Protein AF-E2NA73-F1 (afdb_monomer_lite)

pLDDT: mean 95.64, std 3.66, range [75.81, 98.25]

Radius of gyration: 11.98 Å; chains: 1; bounding box: 25×30×26 Å

Structure (mmCIF, N/CA/C/O backbone):
data_AF-E2NA73-F1
#
_entry.id   AF-E2NA73-F1
#
loop_
_atom_site.group_PDB
_atom_site.id
_atom_site.type_symbol
_atom_site.label_atom_id
_atom_site.label_alt_id
_atom_site.label_comp_id
_atom_site.label_asym_id
_atom_site.label_entity_id
_atom_site.label_seq_id
_atom_site.pdbx_PDB_ins_code
_atom_site.Cartn_x
_atom_site.Cartn_y
_atom_site.Cartn_z
_atom_site.occupancy
_atom_site.B_iso_or_equiv
_atom_site.auth_seq_id
_atom_site.auth_comp_id
_atom_site.auth_asym_id
_atom_site.auth_atom_id
_atom_site.pdbx_PDB_model_num
ATOM 1 N N . PRO A 1 1 ? -10.401 16.977 -1.064 1.00 75.81 1 PRO A N 1
ATOM 2 C CA . PRO A 1 1 ? -10.994 15.621 -1.168 1.00 75.81 1 P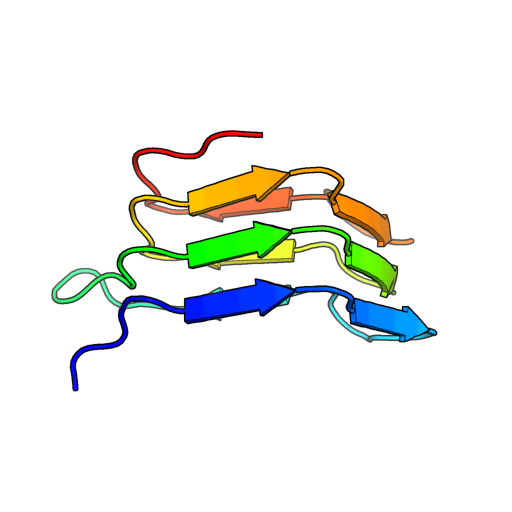RO A CA 1
ATOM 3 C C . PRO A 1 1 ? -10.390 14.765 -0.060 1.00 75.81 1 PRO A C 1
ATOM 5 O O . PRO A 1 1 ? -9.176 14.793 0.083 1.00 75.81 1 PRO A O 1
ATOM 8 N N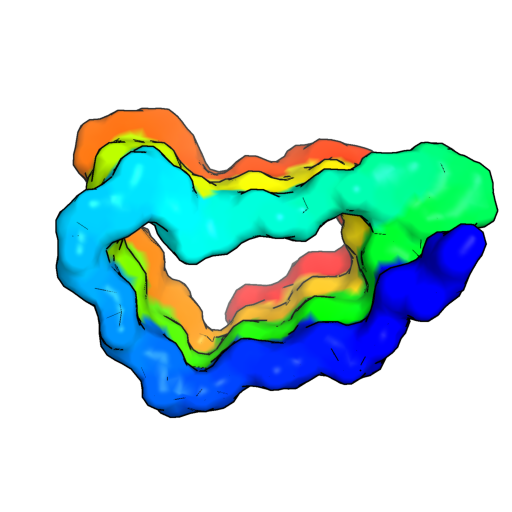 . CYS A 1 2 ? -11.207 14.089 0.743 1.00 86.88 2 CYS A N 1
ATOM 9 C CA . CYS A 1 2 ? -10.723 13.292 1.870 1.00 86.88 2 CYS A CA 1
ATOM 10 C C . CYS A 1 2 ? -10.670 11.815 1.462 1.00 86.88 2 CYS A C 1
ATOM 12 O O . CYS A 1 2 ? -11.716 11.225 1.190 1.00 86.88 2 CYS A O 1
ATOM 14 N N . PHE A 1 3 ? -9.463 11.245 1.396 1.00 93.25 3 PHE A N 1
ATOM 15 C CA . PHE A 1 3 ? -9.244 9.821 1.136 1.00 93.25 3 PHE A CA 1
ATOM 16 C C . PHE A 1 3 ? -9.042 9.096 2.462 1.00 93.25 3 PHE A C 1
ATOM 18 O O . PHE A 1 3 ? -8.084 9.377 3.180 1.00 93.25 3 PHE A O 1
ATOM 25 N N . ARG A 1 4 ? -9.958 8.187 2.793 1.00 95.44 4 ARG A N 1
ATOM 26 C CA . ARG A 1 4 ? -9.911 7.421 4.037 1.00 95.44 4 ARG A CA 1
ATOM 27 C C . ARG A 1 4 ? -10.660 6.098 3.937 1.00 95.44 4 ARG A C 1
ATOM 29 O O . ARG A 1 4 ? -11.502 5.959 3.049 1.00 95.44 4 ARG A O 1
ATOM 36 N N . ASN A 1 5 ? -10.401 5.189 4.874 1.00 96.38 5 ASN A N 1
ATOM 37 C CA . ASN A 1 5 ? -11.046 3.876 4.992 1.00 96.38 5 ASN A CA 1
ATOM 38 C C . ASN A 1 5 ? -10.920 3.051 3.704 1.00 96.38 5 ASN A C 1
ATOM 40 O O . ASN A 1 5 ? -11.911 2.617 3.112 1.00 96.38 5 ASN A O 1
ATOM 44 N N . ILE A 1 6 ? -9.684 2.871 3.241 1.00 97.06 6 ILE A N 1
ATOM 45 C CA . ILE A 1 6 ? -9.378 2.094 2.043 1.00 97.06 6 ILE A CA 1
ATOM 46 C C . ILE A 1 6 ? -9.055 0.666 2.470 1.00 97.06 6 ILE A C 1
ATOM 48 O O . ILE A 1 6 ? -8.035 0.421 3.108 1.00 97.06 6 ILE A O 1
ATOM 52 N N . HIS A 1 7 ? -9.912 -0.279 2.086 1.00 97.50 7 HIS A N 1
ATOM 53 C CA . HIS A 1 7 ? -9.730 -1.698 2.376 1.00 97.50 7 HIS A CA 1
ATOM 54 C C . HIS A 1 7 ? -9.440 -2.461 1.086 1.00 97.50 7 HIS A C 1
ATOM 56 O O . HIS A 1 7 ? -10.267 -2.482 0.174 1.00 97.50 7 HIS A O 1
ATOM 62 N N . VAL A 1 8 ? -8.284 -3.115 1.028 1.00 97.00 8 VAL A N 1
ATOM 63 C CA . VAL A 1 8 ? -7.909 -4.016 -0.063 1.00 97.00 8 VAL A CA 1
ATOM 64 C C . VAL A 1 8 ? -7.741 -5.404 0.529 1.00 97.00 8 VAL A C 1
ATOM 66 O O . VAL A 1 8 ? -6.908 -5.602 1.411 1.00 97.00 8 VAL A O 1
ATOM 69 N N . LYS A 1 9 ? -8.562 -6.350 0.068 1.00 97.69 9 LYS A N 1
ATOM 70 C CA . LYS A 1 9 ? -8.572 -7.721 0.582 1.00 97.69 9 LYS A CA 1
ATOM 71 C C . LYS A 1 9 ? -8.579 -8.743 -0.543 1.00 97.69 9 LYS A C 1
ATOM 73 O O . LYS A 1 9 ? -9.173 -8.472 -1.587 1.00 97.69 9 LYS A O 1
ATOM 78 N N . ASN A 1 10 ? -7.982 -9.910 -0.305 1.00 97.56 10 ASN A N 1
ATOM 79 C CA . ASN A 1 10 ? -7.972 -11.054 -1.225 1.00 97.56 10 ASN A CA 1
ATOM 80 C C . ASN A 1 10 ? -7.474 -10.676 -2.628 1.00 97.56 10 ASN A C 1
ATOM 82 O O . ASN A 1 10 ? -8.128 -10.948 -3.639 1.00 97.56 10 ASN A O 1
ATOM 86 N N . LEU A 1 11 ? -6.324 -10.005 -2.687 1.00 96.88 11 LEU A N 1
ATOM 87 C CA . LEU A 1 11 ? -5.752 -9.508 -3.934 1.00 96.88 11 LEU A CA 1
ATOM 88 C C . LEU A 1 11 ? -4.559 -10.363 -4.354 1.00 96.88 11 LEU A C 1
ATOM 90 O O . LEU A 1 11 ? -3.585 -10.471 -3.615 1.00 96.88 11 LEU A O 1
ATOM 94 N N . VAL A 1 12 ? -4.596 -10.872 -5.586 1.00 97.50 12 VAL A N 1
ATOM 95 C CA . VAL A 1 12 ? -3.425 -11.451 -6.254 1.00 97.50 12 VAL A CA 1
ATOM 96 C C . VAL A 1 12 ? -3.081 -10.604 -7.473 1.00 97.50 12 VAL A C 1
ATOM 98 O O . VAL A 1 12 ? -3.936 -10.359 -8.323 1.00 97.50 12 VAL A O 1
ATOM 101 N N . CYS A 1 13 ? -1.832 -10.153 -7.575 1.00 96.38 13 CYS A N 1
ATOM 102 C CA . CYS A 1 13 ? -1.352 -9.381 -8.718 1.00 96.38 13 CYS A CA 1
ATOM 103 C C . CYS A 1 13 ? -0.009 -9.916 -9.223 1.00 96.38 13 CYS A C 1
ATOM 105 O O . CYS A 1 13 ? 0.933 -10.100 -8.451 1.00 96.38 13 CYS A O 1
ATOM 107 N N . ALA A 1 14 ? 0.097 -10.134 -10.535 1.00 96.94 14 ALA A N 1
ATOM 108 C CA . ALA A 1 14 ? 1.315 -10.628 -11.162 1.00 96.94 14 ALA A CA 1
ATOM 109 C C . ALA A 1 14 ? 1.890 -9.628 -12.171 1.00 96.94 14 ALA A C 1
ATOM 111 O O . ALA A 1 14 ? 1.187 -9.178 -13.073 1.00 96.94 14 ALA A O 1
ATOM 112 N N . GLY A 1 15 ? 3.180 -9.306 -12.037 1.00 92.81 15 GLY A N 1
ATOM 113 C CA . GLY A 1 15 ? 3.907 -8.471 -12.998 1.00 92.81 15 GLY A CA 1
ATOM 114 C C . GLY A 1 15 ? 3.630 -6.967 -12.897 1.00 92.81 15 GLY A C 1
ATOM 115 O O . GLY A 1 15 ? 3.765 -6.250 -13.891 1.00 92.81 15 GLY A O 1
ATOM 116 N N . ALA A 1 16 ? 3.259 -6.457 -11.720 1.00 96.31 16 ALA A N 1
ATOM 117 C CA . ALA A 1 16 ? 3.040 -5.025 -11.535 1.00 96.31 16 ALA A CA 1
ATOM 118 C C . ALA A 1 16 ? 4.355 -4.232 -11.646 1.00 96.31 16 ALA A C 1
ATOM 120 O O . ALA A 1 16 ? 5.416 -4.660 -11.194 1.00 96.31 16 ALA A O 1
ATOM 121 N N . ARG A 1 17 ? 4.314 -3.007 -12.181 1.00 96.81 17 ARG A N 1
ATOM 122 C CA . ARG A 1 17 ? 5.496 -2.127 -12.114 1.00 96.81 17 ARG A CA 1
ATOM 123 C C . ARG A 1 17 ? 5.811 -1.723 -10.667 1.00 96.81 17 ARG A C 1
ATOM 125 O O . ARG A 1 17 ? 6.976 -1.678 -10.292 1.00 96.81 17 ARG A O 1
ATOM 132 N N . ARG A 1 18 ? 4.791 -1.438 -9.860 1.00 96.81 18 ARG A N 1
ATOM 133 C CA . ARG A 1 18 ? 4.891 -1.082 -8.438 1.00 96.81 18 ARG A CA 1
ATOM 134 C C . ARG A 1 18 ? 3.774 -1.797 -7.694 1.00 96.81 18 ARG A C 1
ATOM 136 O O . ARG A 1 18 ? 2.665 -1.833 -8.221 1.00 96.81 18 ARG A O 1
ATOM 143 N N . ALA A 1 19 ? 4.066 -2.369 -6.529 1.00 97.12 19 ALA A N 1
ATOM 144 C CA . ALA A 1 19 ? 3.093 -3.190 -5.815 1.00 97.12 19 ALA A CA 1
ATOM 145 C C . ALA A 1 19 ? 1.893 -2.366 -5.335 1.00 97.12 19 ALA A C 1
ATOM 147 O O . ALA A 1 19 ? 0.755 -2.687 -5.658 1.00 97.12 19 ALA A O 1
ATOM 148 N N . LEU A 1 20 ? 2.157 -1.284 -4.600 1.00 96.31 20 LEU A N 1
ATOM 149 C CA . LEU A 1 20 ? 1.147 -0.367 -4.072 1.00 96.31 20 LEU A CA 1
ATOM 150 C C . LEU A 1 20 ? 1.705 1.056 -4.077 1.00 96.31 20 LEU A C 1
ATOM 152 O O . LEU A 1 20 ? 2.908 1.255 -3.899 1.00 96.31 20 LEU A O 1
ATOM 156 N N . PHE A 1 21 ? 0.841 2.046 -4.285 1.00 96.69 21 PHE A N 1
ATOM 157 C CA . PHE A 1 21 ? 1.230 3.451 -4.216 1.00 96.69 21 PHE A CA 1
ATOM 158 C C . PHE A 1 21 ? 0.115 4.296 -3.614 1.00 96.69 21 PHE A C 1
ATOM 160 O O . PHE A 1 21 ? -0.882 4.580 -4.275 1.00 96.69 21 PHE A O 1
ATOM 167 N N . PHE A 1 22 ? 0.315 4.708 -2.367 1.00 96.25 22 PHE A N 1
ATOM 168 C CA . PHE A 1 22 ? -0.561 5.623 -1.652 1.00 96.25 22 PHE A CA 1
ATOM 169 C C . PHE A 1 22 ? 0.175 6.941 -1.460 1.00 96.25 22 PHE A C 1
ATOM 171 O O . PHE A 1 22 ? 1.221 6.988 -0.817 1.00 96.25 22 PHE A O 1
ATOM 178 N N . ASN A 1 23 ? -0.356 8.006 -2.050 1.00 95.38 23 ASN A N 1
ATOM 179 C CA . ASN A 1 23 ? 0.277 9.317 -2.044 1.00 95.38 23 ASN A CA 1
ATOM 180 C C . ASN A 1 23 ? -0.721 10.377 -1.580 1.00 95.38 23 ASN A C 1
ATOM 182 O O . ASN A 1 23 ? -1.508 10.887 -2.379 1.00 95.38 23 ASN A O 1
ATOM 186 N N . GLY A 1 24 ? -0.711 10.651 -0.278 1.00 94.56 24 GLY A N 1
ATOM 187 C CA . GLY A 1 24 ? -1.452 11.749 0.327 1.00 94.56 24 GLY A CA 1
ATOM 188 C C . GLY A 1 24 ? -0.717 13.082 0.210 1.00 94.56 24 GLY A C 1
ATOM 189 O O . GLY A 1 24 ? 0.290 13.210 -0.487 1.00 94.56 24 GLY A O 1
ATOM 190 N N . ILE A 1 25 ? -1.216 14.075 0.942 1.00 95.12 25 ILE A N 1
ATOM 191 C CA . ILE A 1 25 ? -0.606 15.404 1.067 1.00 95.12 25 ILE A CA 1
ATOM 192 C C . ILE A 1 25 ? -0.448 15.778 2.549 1.00 95.12 25 ILE A C 1
ATOM 194 O O . ILE A 1 25 ? -1.207 15.257 3.372 1.00 95.12 25 ILE A O 1
ATOM 198 N N . PRO A 1 26 ? 0.491 16.675 2.910 1.00 93.38 26 PRO A N 1
ATOM 199 C CA . PRO A 1 26 ? 0.716 17.080 4.300 1.00 93.38 26 PRO A CA 1
ATOM 200 C C . PRO A 1 26 ? -0.549 17.561 5.021 1.00 93.38 26 PRO A C 1
ATOM 202 O O . PRO A 1 26 ? -0.762 17.235 6.186 1.00 93.38 26 PRO A O 1
ATOM 205 N N . GLU A 1 27 ? -1.398 18.325 4.329 1.00 93.19 27 GLU A N 1
ATOM 206 C CA . GLU A 1 27 ? -2.601 18.949 4.887 1.00 93.19 27 GLU A CA 1
ATOM 207 C C . GLU A 1 27 ? -3.747 17.952 5.093 1.00 93.19 27 GLU A C 1
ATOM 209 O O . GLU A 1 27 ? -4.646 18.185 5.901 1.00 93.19 27 GLU A O 1
ATOM 214 N N . MET A 1 28 ? -3.747 16.854 4.338 1.00 93.56 28 MET A N 1
ATOM 215 C CA . MET A 1 28 ? -4.808 15.851 4.346 1.00 93.56 28 MET A CA 1
ATOM 216 C C . MET A 1 28 ? -4.220 14.477 3.997 1.00 93.56 28 MET A C 1
ATOM 218 O O . MET A 1 28 ? -4.366 14.007 2.862 1.00 93.56 28 MET A O 1
ATOM 222 N N . PRO A 1 29 ? -3.515 13.848 4.953 1.00 95.25 29 PRO A N 1
ATOM 223 C CA . PRO A 1 29 ? -2.946 12.528 4.751 1.00 95.25 29 PRO A CA 1
ATOM 224 C C . PRO A 1 29 ? -4.051 11.486 4.564 1.00 95.25 29 PRO A C 1
ATOM 226 O O . PRO A 1 29 ? -5.170 11.650 5.055 1.00 95.25 29 PRO A O 1
ATOM 229 N N . ILE A 1 30 ? -3.729 10.411 3.845 1.00 96.88 30 ILE A N 1
ATOM 230 C CA . ILE A 1 30 ? -4.645 9.281 3.661 1.00 96.88 30 ILE A CA 1
ATOM 231 C C . ILE A 1 30 ? -4.788 8.572 5.004 1.00 96.88 30 ILE A C 1
ATOM 233 O O . ILE A 1 30 ? -3.778 8.231 5.608 1.00 96.88 30 ILE A O 1
ATOM 237 N N . ASP A 1 31 ? -6.012 8.342 5.467 1.00 97.12 31 ASP A N 1
ATOM 238 C CA . ASP A 1 31 ? -6.256 7.789 6.805 1.00 97.12 31 ASP A CA 1
ATOM 239 C C . ASP A 1 31 ? -7.009 6.454 6.756 1.00 97.12 31 ASP A C 1
ATOM 241 O O . ASP A 1 31 ? -8.069 6.353 6.141 1.00 97.12 31 ASP A O 1
ATOM 245 N N . GLY A 1 32 ? -6.482 5.422 7.408 1.00 96.81 32 GLY A N 1
ATOM 246 C CA . GLY A 1 32 ? -7.134 4.117 7.496 1.00 96.81 32 GLY A CA 1
ATOM 247 C C . GLY A 1 32 ? -6.954 3.299 6.220 1.00 96.81 32 GLY A C 1
ATOM 248 O O . GLY A 1 32 ? -7.894 3.130 5.441 1.00 96.81 32 GLY A O 1
ATOM 249 N N . ILE A 1 33 ? -5.740 2.791 6.006 1.00 97.62 33 ILE A N 1
ATOM 250 C CA . ILE A 1 33 ? -5.427 1.845 4.929 1.00 97.62 33 ILE A CA 1
ATOM 251 C C . ILE A 1 33 ? -5.350 0.450 5.542 1.00 97.62 33 ILE A C 1
ATOM 253 O O . ILE A 1 33 ? -4.542 0.215 6.433 1.00 97.62 33 ILE A O 1
ATOM 257 N N . VAL A 1 34 ? -6.163 -0.484 5.057 1.00 97.94 34 VAL A N 1
ATOM 258 C CA . VAL A 1 34 ? -6.193 -1.864 5.552 1.00 97.94 34 VAL A CA 1
ATOM 259 C C . VAL A 1 34 ? -5.935 -2.822 4.401 1.00 97.94 34 VAL A C 1
ATOM 261 O O . VAL A 1 34 ? -6.691 -2.859 3.426 1.00 97.94 34 VAL A O 1
ATOM 264 N N . LEU A 1 35 ? -4.863 -3.595 4.526 1.00 97.69 35 LEU A N 1
ATOM 265 C CA . LEU A 1 35 ? -4.390 -4.554 3.539 1.00 97.69 35 LEU A CA 1
ATOM 266 C C . LEU A 1 35 ? -4.431 -5.953 4.151 1.00 97.69 35 LEU A C 1
ATOM 268 O O . LEU A 1 35 ? -3.682 -6.238 5.082 1.00 97.69 35 LEU A O 1
ATOM 272 N N . GLU A 1 36 ? -5.291 -6.825 3.631 1.00 98.25 36 GLU A N 1
ATOM 273 C CA . GLU A 1 36 ? -5.456 -8.184 4.161 1.00 98.25 36 GLU A CA 1
ATOM 274 C C . GLU A 1 36 ? -5.380 -9.229 3.051 1.00 98.25 36 GLU A C 1
ATOM 276 O O . GLU A 1 36 ? -6.019 -9.081 2.011 1.00 98.25 36 GLU A O 1
ATOM 281 N N . ASP A 1 37 ? -4.619 -10.299 3.276 1.00 98.12 37 ASP A N 1
ATOM 282 C CA . ASP A 1 37 ? -4.541 -11.447 2.363 1.00 98.12 37 ASP A CA 1
ATOM 283 C C . ASP A 1 37 ? -4.178 -11.022 0.927 1.00 98.12 37 ASP A C 1
ATOM 285 O O . ASP A 1 37 ? -4.946 -11.169 -0.030 1.00 98.12 37 ASP A O 1
ATOM 289 N N . ILE A 1 38 ? -2.985 -10.438 0.793 1.00 97.81 38 ILE A N 1
ATOM 290 C CA . ILE A 1 38 ? -2.482 -9.871 -0.461 1.00 97.81 38 ILE A CA 1
ATOM 291 C C . ILE A 1 38 ? -1.226 -10.621 -0.911 1.00 97.81 38 ILE A C 1
ATOM 293 O O . ILE A 1 38 ? -0.301 -10.812 -0.123 1.00 97.81 38 ILE A O 1
ATOM 297 N N . ASP A 1 39 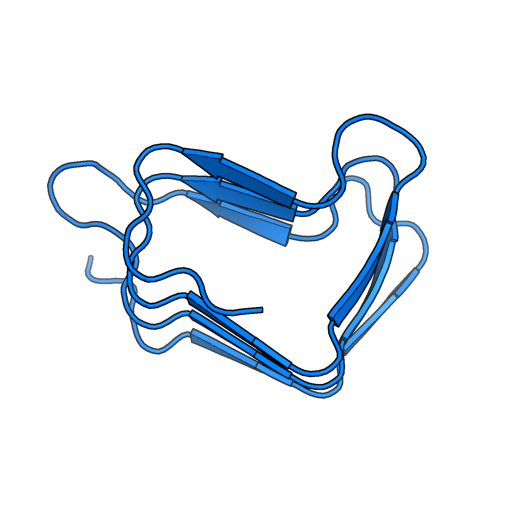? -1.158 -10.976 -2.195 1.00 97.88 39 ASP A N 1
ATOM 298 C CA . ASP A 1 39 ? 0.024 -11.557 -2.837 1.00 97.88 39 ASP A CA 1
ATOM 299 C C . ASP A 1 39 ? 0.355 -10.826 -4.151 1.00 97.88 39 ASP A C 1
ATOM 301 O O . ASP A 1 39 ? -0.434 -10.806 -5.097 1.00 97.88 39 ASP A O 1
ATOM 305 N N . ILE A 1 40 ? 1.516 -10.170 -4.212 1.00 98.00 40 ILE A N 1
ATOM 306 C CA . ILE A 1 40 ? 1.918 -9.343 -5.355 1.00 98.00 40 ILE A CA 1
ATOM 307 C C . ILE A 1 40 ? 3.332 -9.704 -5.808 1.00 98.00 40 ILE A C 1
ATOM 309 O O . ILE A 1 40 ? 4.264 -9.741 -5.004 1.00 98.00 40 ILE A O 1
ATOM 313 N N . THR A 1 41 ? 3.518 -9.877 -7.118 1.00 98.00 41 THR A N 1
ATOM 314 C CA . THR A 1 41 ? 4.841 -9.830 -7.762 1.00 98.00 41 THR A CA 1
ATOM 315 C C . THR A 1 41 ? 4.988 -8.538 -8.556 1.00 98.00 41 THR A C 1
ATOM 317 O O . THR A 1 41 ? 4.110 -8.172 -9.347 1.00 98.00 41 THR A O 1
ATOM 320 N N . SER A 1 42 ? 6.087 -7.817 -8.339 1.00 98.06 42 SER A N 1
ATOM 321 C CA . SER A 1 42 ? 6.283 -6.493 -8.931 1.00 98.06 42 SER A CA 1
ATOM 322 C C . SER A 1 42 ? 7.747 -6.159 -9.213 1.00 98.06 42 SER A C 1
ATOM 324 O O . SER A 1 42 ? 8.654 -6.871 -8.793 1.00 98.06 42 SER A O 1
ATOM 326 N N . LYS A 1 43 ? 8.001 -5.053 -9.924 1.00 97.94 43 LYS A N 1
ATOM 327 C CA . LYS A 1 43 ? 9.359 -4.488 -9.999 1.00 97.94 43 LYS A CA 1
ATOM 328 C C . LYS A 1 43 ? 9.709 -3.719 -8.729 1.00 97.94 43 LYS A C 1
ATOM 330 O O . LYS A 1 43 ? 10.702 -4.030 -8.093 1.00 97.94 43 LYS A O 1
ATOM 335 N N . LEU A 1 44 ? 8.864 -2.764 -8.339 1.00 97.75 44 LEU A N 1
ATOM 336 C CA . LEU A 1 44 ? 9.028 -1.940 -7.135 1.00 97.75 44 LEU A CA 1
ATOM 337 C C . LEU A 1 44 ? 8.086 -2.392 -6.012 1.00 97.75 44 LEU A C 1
ATOM 339 O O . LEU A 1 44 ? 6.983 -2.877 -6.291 1.00 97.75 44 LEU A O 1
ATOM 343 N N . GLY A 1 45 ? 8.497 -2.192 -4.759 1.00 96.81 45 GLY A N 1
ATOM 344 C CA . GLY A 1 45 ? 7.692 -2.480 -3.569 1.00 96.81 45 GLY A CA 1
ATOM 345 C C . GLY A 1 45 ? 6.462 -1.580 -3.392 1.00 96.81 45 GLY A C 1
ATOM 346 O O . GLY A 1 45 ? 6.027 -0.879 -4.313 1.00 96.81 45 GLY A O 1
ATOM 347 N N . ALA A 1 46 ? 5.870 -1.639 -2.202 1.00 96.56 46 ALA A N 1
ATOM 348 C CA . ALA A 1 46 ? 4.800 -0.747 -1.773 1.00 96.56 46 ALA A CA 1
ATOM 349 C C . ALA A 1 46 ? 5.368 0.581 -1.276 1.00 96.56 46 ALA A C 1
ATOM 351 O O . ALA A 1 46 ? 6.392 0.621 -0.600 1.00 96.56 46 ALA A O 1
ATOM 352 N N . GLU A 1 47 ? 4.676 1.669 -1.588 1.00 97.06 47 GLU A N 1
ATOM 353 C CA . GLU A 1 47 ? 5.080 3.005 -1.181 1.00 97.06 47 GLU A CA 1
ATOM 354 C C . GLU A 1 47 ? 3.895 3.776 -0.599 1.00 97.06 47 GLU A C 1
ATOM 356 O O . GLU A 1 47 ? 2.852 3.916 -1.245 1.00 97.06 47 GLU A O 1
ATOM 361 N N . PHE A 1 48 ? 4.088 4.279 0.619 1.00 97.19 48 PHE A N 1
ATOM 362 C CA . PHE A 1 48 ? 3.124 5.075 1.367 1.00 97.19 48 PHE A CA 1
ATOM 363 C C . PHE A 1 48 ? 3.732 6.438 1.677 1.00 97.19 48 PHE A C 1
ATOM 365 O O . PHE A 1 48 ? 4.822 6.535 2.243 1.00 97.19 48 PHE A O 1
ATOM 372 N N . ILE A 1 49 ? 3.031 7.498 1.291 1.00 97.38 49 ILE A N 1
ATOM 373 C CA . ILE A 1 49 ? 3.456 8.882 1.479 1.00 97.38 49 ILE A CA 1
ATOM 374 C C . ILE A 1 49 ? 2.286 9.650 2.088 1.00 97.38 49 ILE A C 1
ATOM 376 O O . ILE A 1 49 ? 1.166 9.540 1.586 1.00 97.38 49 ILE A O 1
ATOM 380 N N . TYR A 1 50 ? 2.527 10.402 3.169 1.00 97.31 50 TYR A N 1
ATOM 381 C CA . TYR A 1 50 ? 1.497 11.153 3.907 1.00 97.31 50 TYR A CA 1
ATOM 382 C C . TYR A 1 50 ? 0.265 10.286 4.191 1.00 97.31 50 TYR A C 1
ATOM 384 O O . TYR A 1 50 ? -0.820 10.500 3.648 1.00 97.31 50 TYR A O 1
ATOM 392 N N . SER A 1 51 ? 0.463 9.243 4.993 1.00 97.06 51 SER A N 1
ATOM 393 C CA . SER A 1 51 ? -0.560 8.234 5.285 1.00 97.06 51 SER A CA 1
ATOM 394 C C . SER A 1 51 ? -0.562 7.891 6.773 1.00 97.06 51 SER A C 1
ATOM 396 O O . SER A 1 51 ? 0.500 7.830 7.387 1.00 97.06 51 SER A O 1
ATOM 398 N N . LYS A 1 52 ? -1.734 7.675 7.362 1.00 96.44 52 LYS A N 1
ATOM 399 C CA . LYS A 1 52 ? -1.912 7.348 8.777 1.00 96.44 52 LYS A CA 1
ATOM 400 C C . LYS A 1 52 ? -2.766 6.096 8.933 1.00 96.44 52 LYS A C 1
ATOM 402 O O . LYS A 1 52 ? -3.622 5.836 8.088 1.00 96.44 52 LYS A O 1
ATOM 407 N N . ASN A 1 53 ? -2.546 5.362 10.022 1.00 97.25 53 ASN A N 1
ATOM 408 C CA . ASN A 1 53 ? -3.314 4.169 10.388 1.00 97.25 53 ASN A CA 1
ATOM 409 C C . ASN A 1 53 ? -3.304 3.128 9.258 1.00 97.25 53 ASN A C 1
ATOM 411 O O . ASN A 1 53 ? -4.316 2.867 8.603 1.00 97.25 53 ASN A O 1
ATOM 415 N N . ILE A 1 54 ? -2.116 2.585 8.992 1.00 97.25 54 ILE A N 1
ATOM 416 C CA . ILE A 1 54 ? -1.887 1.565 7.971 1.00 97.25 54 ILE A CA 1
ATOM 417 C C . ILE A 1 54 ? -1.794 0.219 8.679 1.00 97.25 54 ILE A C 1
ATOM 419 O O . ILE A 1 54 ? -0.873 0.004 9.457 1.00 97.25 54 ILE A O 1
ATOM 423 N N . SER A 1 55 ? -2.723 -0.682 8.384 1.00 97.25 55 SER A N 1
ATOM 424 C CA . SER A 1 55 ? -2.745 -2.039 8.920 1.00 97.25 55 SER A CA 1
ATOM 425 C C . SER A 1 55 ? -2.510 -3.038 7.798 1.00 97.25 55 SER A C 1
ATOM 427 O O . SER A 1 55 ? -3.193 -3.015 6.768 1.00 97.25 55 SER A O 1
ATOM 429 N N . MET A 1 56 ? -1.530 -3.910 7.993 1.00 96.56 56 MET A N 1
ATOM 430 C CA . MET A 1 56 ? -1.186 -4.986 7.079 1.00 96.56 56 MET A CA 1
ATOM 431 C C . MET A 1 56 ? -1.359 -6.322 7.795 1.00 96.56 56 MET A C 1
ATOM 433 O O . MET A 1 56 ? -0.971 -6.485 8.942 1.00 96.56 56 MET A O 1
ATOM 437 N N . LYS A 1 57 ? -1.980 -7.290 7.120 1.00 97.69 57 LYS A N 1
ATOM 438 C CA . LYS A 1 57 ? -2.134 -8.655 7.624 1.00 97.69 57 LYS A CA 1
ATOM 439 C C . LYS A 1 57 ? -2.011 -9.636 6.474 1.00 97.69 57 LYS A C 1
ATOM 441 O O . LYS A 1 57 ? -2.779 -9.582 5.518 1.00 97.69 57 LYS A O 1
ATOM 446 N N . ASN A 1 58 ? -1.054 -10.555 6.572 1.00 96.88 58 ASN A N 1
ATOM 447 C CA . ASN A 1 58 ? -0.772 -11.528 5.511 1.00 96.88 58 ASN A CA 1
ATOM 448 C C . ASN A 1 58 ? -0.515 -10.854 4.141 1.00 96.88 58 ASN A C 1
ATOM 450 O O . ASN A 1 58 ? -1.127 -11.190 3.127 1.00 96.88 58 ASN A O 1
ATOM 454 N N . VAL A 1 59 ? 0.381 -9.858 4.126 1.00 96.81 59 VAL A N 1
ATOM 455 C CA . VAL A 1 59 ? 0.756 -9.105 2.919 1.00 96.81 59 VAL A CA 1
ATOM 456 C C . VAL A 1 59 ? 2.115 -9.572 2.390 1.00 96.81 59 VAL A C 1
ATOM 458 O O . VAL A 1 59 ? 3.189 -9.287 2.937 1.00 96.8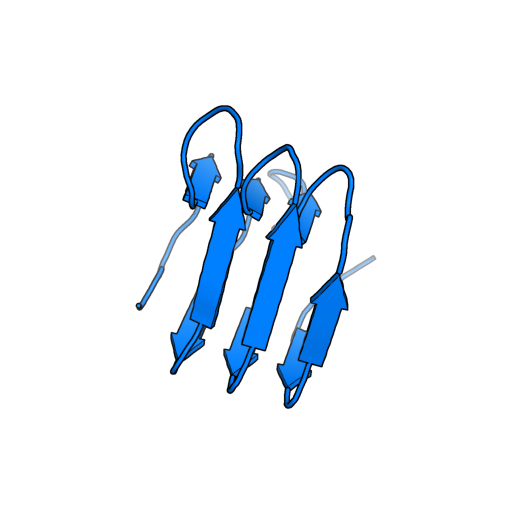1 59 VAL A O 1
ATOM 461 N N . ASN A 1 60 ? 2.068 -10.267 1.260 1.00 96.06 60 ASN A N 1
ATOM 462 C CA . ASN A 1 60 ? 3.222 -10.813 0.564 1.00 96.06 60 ASN A CA 1
ATOM 463 C C . ASN A 1 60 ? 3.504 -9.994 -0.696 1.00 96.06 60 ASN A C 1
ATOM 465 O O . ASN A 1 60 ? 2.751 -10.016 -1.663 1.00 96.06 60 ASN A O 1
ATOM 469 N N . ILE A 1 61 ? 4.621 -9.270 -0.692 1.00 96.62 61 ILE A N 1
ATOM 470 C CA . ILE A 1 61 ? 5.099 -8.500 -1.844 1.00 96.62 61 ILE A CA 1
ATOM 471 C C . ILE A 1 61 ? 6.476 -9.035 -2.210 1.00 96.62 61 ILE A C 1
ATOM 473 O O . ILE A 1 61 ? 7.371 -9.065 -1.365 1.00 96.62 61 ILE A O 1
ATOM 477 N N . ARG A 1 62 ? 6.625 -9.466 -3.462 1.00 97.25 62 ARG A N 1
ATOM 478 C CA . ARG A 1 62 ? 7.876 -9.957 -4.046 1.00 97.25 62 ARG A CA 1
ATOM 479 C C . ARG A 1 62 ? 8.295 -8.991 -5.148 1.00 97.25 62 ARG A C 1
ATOM 481 O O . ARG A 1 62 ? 7.885 -9.143 -6.301 1.00 97.25 62 ARG A O 1
ATOM 488 N N . ASN A 1 63 ? 9.052 -7.966 -4.767 1.00 97.19 63 ASN A N 1
ATOM 489 C CA . ASN A 1 63 ? 9.604 -6.974 -5.683 1.00 97.19 63 ASN A CA 1
ATOM 490 C C . ASN A 1 63 ? 11.042 -7.327 -6.090 1.00 97.19 63 ASN A C 1
ATOM 492 O O . ASN A 1 63 ? 11.793 -7.888 -5.296 1.00 97.19 63 ASN A O 1
A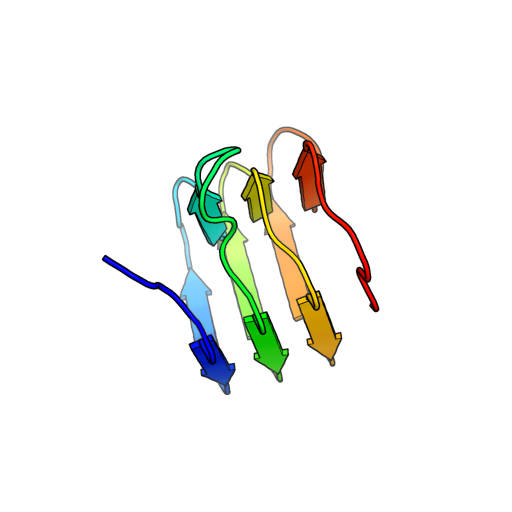TOM 496 N N . THR A 1 64 ? 11.429 -7.001 -7.324 1.00 97.38 64 THR A N 1
ATOM 497 C CA . THR A 1 64 ? 12.785 -7.276 -7.836 1.00 97.38 64 THR A CA 1
ATOM 498 C C . THR A 1 64 ? 13.780 -6.150 -7.564 1.00 97.38 64 THR A C 1
ATOM 500 O O . THR A 1 64 ? 14.984 -6.380 -7.594 1.00 97.38 64 THR A O 1
ATOM 503 N N . GLU A 1 65 ? 13.295 -4.930 -7.333 1.00 96.75 65 GLU A N 1
ATOM 504 C CA . GLU A 1 65 ? 14.099 -3.719 -7.163 1.00 96.75 65 GLU A CA 1
ATOM 505 C C . GLU A 1 65 ? 13.591 -2.888 -5.973 1.00 96.75 65 GLU A C 1
ATOM 507 O O . GLU A 1 65 ? 12.381 -2.752 -5.762 1.00 96.75 65 GLU A O 1
ATOM 512 N N . GLY A 1 66 ? 14.518 -2.282 -5.224 1.00 94.50 66 GLY A N 1
ATOM 513 C CA . GLY A 1 66 ? 14.212 -1.410 -4.084 1.00 94.50 66 GLY A CA 1
ATOM 514 C C . GLY A 1 66 ? 13.703 -2.145 -2.838 1.00 94.50 66 GLY A C 1
ATOM 515 O O . GLY A 1 66 ? 13.716 -3.373 -2.763 1.00 94.50 66 GLY A O 1
ATOM 516 N N . GLU A 1 67 ? 13.260 -1.380 -1.841 1.00 95.12 67 GLU A N 1
ATOM 517 C CA . GLU A 1 67 ? 12.696 -1.941 -0.610 1.00 95.12 67 GLU A CA 1
ATOM 518 C C . GLU A 1 67 ? 11.266 -2.452 -0.813 1.00 95.12 67 GLU A C 1
ATOM 520 O O . GLU A 1 67 ? 10.509 -1.933 -1.638 1.00 95.12 67 GLU A O 1
ATOM 525 N N . LYS A 1 68 ? 10.891 -3.473 -0.030 1.00 93.38 68 LYS A N 1
ATOM 526 C CA . LYS A 1 68 ? 9.554 -4.086 -0.071 1.00 93.38 68 LYS A CA 1
A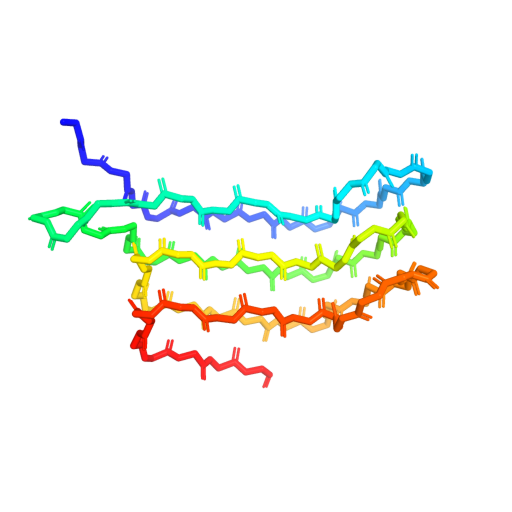TOM 527 C C . LYS A 1 68 ? 8.465 -3.084 0.308 1.00 93.38 68 LYS A C 1
ATOM 529 O O . LYS A 1 68 ? 7.411 -3.064 -0.328 1.00 93.38 68 LYS A O 1
ATOM 534 N N . ILE A 1 69 ? 8.717 -2.281 1.338 1.00 94.62 69 ILE A N 1
ATOM 535 C CA . ILE A 1 69 ? 7.806 -1.261 1.854 1.00 94.62 69 ILE A CA 1
ATOM 536 C C . ILE A 1 69 ? 8.626 0.000 2.115 1.00 94.62 69 ILE A C 1
ATOM 538 O O . ILE A 1 69 ? 9.609 -0.038 2.845 1.00 94.62 69 ILE A O 1
ATOM 542 N N . VAL A 1 70 ? 8.204 1.114 1.524 1.00 95.62 70 VAL A N 1
ATOM 543 C CA . VAL A 1 70 ? 8.767 2.446 1.754 1.00 95.62 70 VAL A CA 1
ATOM 544 C C . VAL A 1 70 ? 7.682 3.312 2.375 1.00 95.62 70 VAL A C 1
ATOM 546 O O . VAL A 1 70 ? 6.614 3.491 1.787 1.00 95.62 70 VAL A O 1
ATOM 549 N N . THR A 1 71 ? 7.951 3.877 3.548 1.00 95.44 71 THR A N 1
ATOM 550 C CA . THR A 1 71 ? 7.038 4.802 4.228 1.00 95.44 71 THR A CA 1
ATOM 551 C C . THR A 1 71 ? 7.681 6.180 4.350 1.00 95.44 71 THR A C 1
ATOM 553 O O . THR A 1 71 ? 8.861 6.319 4.670 1.00 95.44 71 THR A O 1
ATOM 556 N N . ARG A 1 72 ? 6.918 7.231 4.037 1.00 95.88 72 ARG A N 1
ATOM 557 C CA . ARG A 1 72 ? 7.374 8.626 4.095 1.00 95.88 72 ARG A CA 1
ATOM 558 C C . ARG A 1 72 ? 6.299 9.499 4.719 1.00 95.88 72 ARG A C 1
ATOM 560 O O . ARG A 1 72 ? 5.205 9.624 4.176 1.00 95.88 72 ARG A O 1
ATOM 567 N N . TYR A 1 73 ? 6.629 10.132 5.843 1.00 96.44 73 TYR A N 1
ATOM 568 C CA . TYR A 1 73 ? 5.672 10.931 6.618 1.00 96.44 73 TYR A CA 1
ATOM 569 C C . TYR A 1 73 ? 4.422 10.115 6.990 1.00 96.44 73 TYR A C 1
ATOM 571 O O . TYR A 1 73 ? 3.291 10.565 6.795 1.00 96.44 73 TYR A O 1
ATOM 579 N N . CYS A 1 74 ? 4.640 8.881 7.459 1.00 94.94 74 CYS A N 1
ATOM 580 C CA . CYS A 1 74 ? 3.577 7.978 7.881 1.00 94.94 74 CYS A CA 1
ATOM 581 C C . CYS A 1 74 ? 3.544 7.815 9.401 1.00 94.94 74 CYS A C 1
ATOM 583 O O . CYS A 1 74 ? 4.587 7.836 10.050 1.00 94.94 74 CYS A O 1
ATOM 585 N N . GLU A 1 75 ? 2.348 7.614 9.948 1.00 94.50 75 GLU A N 1
ATOM 586 C CA . GLU A 1 75 ? 2.118 7.395 11.380 1.00 94.50 75 GLU A CA 1
ATOM 587 C C . GLU A 1 75 ? 1.206 6.176 11.580 1.00 94.50 75 GLU A C 1
ATOM 589 O O . GLU A 1 75 ? 0.265 5.979 10.813 1.00 94.50 75 GLU A O 1
ATOM 594 N N . GLY A 1 76 ? 1.463 5.364 12.611 1.00 91.69 76 GLY A N 1
ATOM 595 C CA . GLY A 1 76 ? 0.629 4.195 12.927 1.00 91.69 76 GLY A CA 1
ATOM 596 C C . GLY A 1 76 ? 0.666 3.118 11.840 1.00 91.69 76 GLY A C 1
ATOM 597 O O . GLY A 1 76 ? -0.367 2.800 11.259 1.00 91.69 76 GLY A O 1
ATOM 598 N N . VAL A 1 77 ? 1.863 2.614 11.524 1.00 91.69 77 VAL A N 1
ATOM 599 C CA . VAL A 1 77 ? 2.060 1.507 10.577 1.00 91.69 77 VAL A CA 1
ATOM 600 C C . VAL A 1 77 ? 2.209 0.210 11.367 1.00 91.69 77 VAL A C 1
ATOM 602 O O . VAL A 1 77 ? 3.130 0.094 12.173 1.00 91.69 77 VAL A O 1
ATOM 605 N N . GLU A 1 78 ? 1.303 -0.735 11.138 1.00 89.81 78 GLU A N 1
ATOM 606 C CA . GLU A 1 78 ? 1.249 -2.049 11.783 1.00 89.81 78 GLU A CA 1
ATOM 607 C C . GLU A 1 78 ? 1.355 -3.146 10.710 1.00 89.81 78 GLU A C 1
ATOM 609 O O . GLU A 1 78 ? 0.645 -3.094 9.699 1.00 89.81 78 GLU A O 1
ATOM 614 N N . GLU A 1 79 ? 2.248 -4.118 10.923 1.00 77.12 79 GLU A N 1
ATOM 615 C CA . GLU A 1 79 ? 2.556 -5.236 10.009 1.00 77.12 79 GLU A CA 1
ATOM 616 C C . GLU A 1 79 ? 2.170 -6.609 10.571 1.00 77.12 79 GLU A C 1
ATOM 618 O O . GLU A 1 79 ? 2.280 -6.801 11.806 1.00 77.12 79 GLU A O 1
#

Organism: NCBI:txid537012

Sequence (79 aa):
PCFRNIHVKNLVCAGARRALFFNGIPEMPIDGIVLEDIDITSKLGAEFIYSKNISMKNVNIRNTEGEKIVTRYCEGVEE

Foldseek 3Di:
DAAEQAEDEQEEEEEAQEFAEAADDQVHAYEHAEAYNYAYEHQHAHEGERYEQHHYYNHHYHHPDDDNYHYYNYYNHYD

Secondary structure (DSSP, 8-state):
---EEEEEEEEEEEEEEEEEEEE-BTTB-EEEEEEEEEEEEEEEEEEEEEEEEEEEEEEEEEEEEEEEEEEEEEEEEE-

InterPro domains:
  IPR011050 Pectin lyase fold/virulence factor [SSF51126] (2-65)
  IPR012334 Pectin lyase fold [G3DSA:2.160.20.10] (1-77)